Protein AF-A0A2G9H2H3-F1 (afdb_monomer_lite)

Secondary structure (DSSP, 8-state):
--PPP------S---HHHHHHHSPPTT--HHHHHHHHHTTT--HHHHHHHHGGGGSSEEEHHHHHHHHH-SSSSS---TTS-HHHHHHHHHH---TT-TT-EEESSTTTTTS-SS--

Organism: NCBI:txid429701

Sequence (117 aa):
MWQVFTWRKDGKVSLASEATANLPSASANFTTLLKIFANNGLDLSDLAALSGAHTIGVSHCTLVARRLYNFTGKGDSDPSLNIEYANKLRTICPNLINSSTILEMDPESSLSFDSHY

InterPro domains:
  IPR000823 Plant peroxidase [PR00461] (45-57)
  IPR000823 Plant peroxidase [PR00461] (104-117)
  IPR000823 Plant peroxidase [PTHR31235] (1-117)
  IPR002016 Haem peroxidase [PF00141] (2-117)
  IPR002016 Haem peroxidase [PR00458] (46-61)
  IPR002016 Haem peroxidase [PR00458] (106-117)
  IPR002016 Haem peroxidase [PS50873] (1-117)
  IPR010255 Haem peroxidase superfamily [SSF48113] (2-117)
  IPR019793 Peroxidases heam-ligand binding site [PS00435] (46-56)

Structure (mmCIF, N/CA/C/O backbone):
data_AF-A0A2G9H2H3-F1
#
_entry.id   AF-A0A2G9H2H3-F1
#
loop_
_atom_site.group_PDB
_atom_site.id
_atom_site.type_symbol
_atom_site.label_atom_id
_atom_site.label_alt_id
_atom_site.label_comp_id
_atom_site.label_asym_id
_atom_site.label_entity_id
_atom_site.label_seq_id
_atom_site.pdbx_PDB_ins_code
_atom_site.Cartn_x
_atom_site.Cartn_y
_atom_site.Cartn_z
_atom_site.occupancy
_atom_site.B_iso_or_equiv
_atom_site.auth_seq_id
_atom_site.auth_comp_id
_atom_site.auth_asym_id
_atom_site.auth_atom_id
_atom_site.pdbx_PDB_model_num
ATOM 1 N N . MET A 1 1 ? 7.068 14.997 15.977 1.00 76.62 1 MET A N 1
ATOM 2 C CA . MET 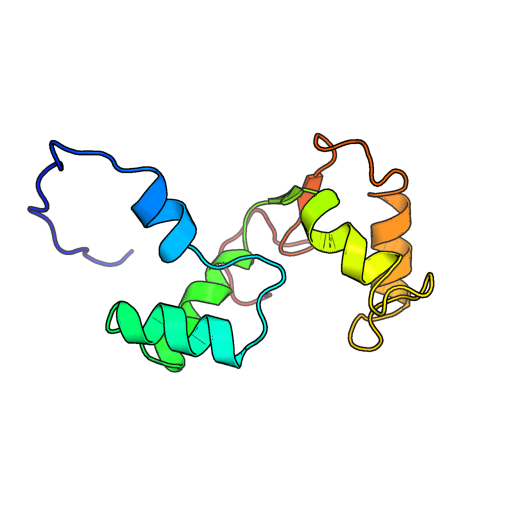A 1 1 ? 6.376 13.898 16.689 1.00 76.62 1 MET A CA 1
ATOM 3 C C . MET A 1 1 ? 5.036 14.422 17.173 1.00 76.62 1 MET A C 1
ATOM 5 O O . MET A 1 1 ? 5.016 15.520 17.717 1.00 76.62 1 MET A O 1
ATOM 9 N N . TRP A 1 2 ? 3.937 13.712 16.920 1.00 92.50 2 TRP A N 1
ATOM 10 C CA . TRP A 1 2 ? 2.597 14.140 17.339 1.00 92.50 2 TRP A CA 1
ATOM 11 C C . TRP A 1 2 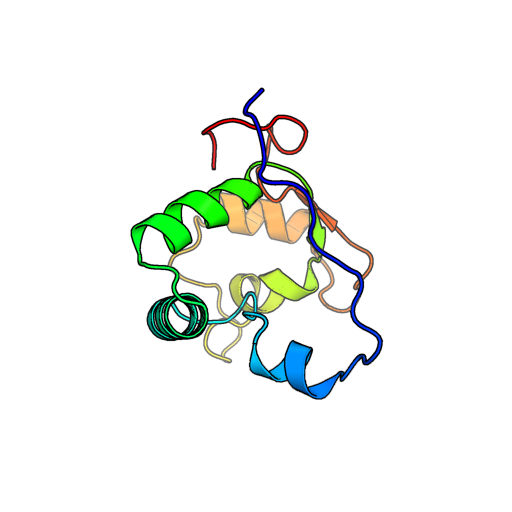? 2.124 13.330 18.550 1.00 92.50 2 TRP A C 1
ATOM 13 O O . TRP A 1 2 ? 2.614 12.230 18.805 1.00 92.50 2 TRP A O 1
ATOM 23 N N . GLN A 1 3 ? 1.186 13.884 19.313 1.00 96.69 3 GLN A N 1
ATOM 24 C CA . GLN A 1 3 ? 0.572 13.181 20.436 1.00 96.69 3 GLN A CA 1
ATOM 25 C C . GLN A 1 3 ? -0.534 12.258 19.919 1.00 96.69 3 GLN A C 1
ATOM 27 O O . GLN A 1 3 ? -1.433 12.698 19.206 1.00 96.69 3 GLN A O 1
ATOM 32 N N . VAL A 1 4 ? -0.472 10.977 20.281 1.00 96.50 4 VAL A N 1
ATOM 33 C CA . VAL A 1 4 ? -1.499 9.986 19.933 1.00 96.50 4 VAL A CA 1
ATOM 34 C C . VAL A 1 4 ? -2.485 9.805 21.081 1.00 96.50 4 VAL A C 1
ATOM 36 O O . VAL A 1 4 ? -2.100 9.836 22.250 1.00 96.50 4 VAL A O 1
ATOM 39 N N . PHE A 1 5 ? -3.754 9.549 20.758 1.00 96.38 5 PHE A N 1
ATOM 40 C CA . PHE A 1 5 ? -4.727 9.118 21.760 1.00 96.38 5 PHE A CA 1
ATOM 41 C C . PHE A 1 5 ? -4.320 7.764 22.358 1.00 96.38 5 PHE A C 1
ATOM 43 O O . PHE A 1 5 ? -3.985 6.819 21.632 1.00 96.38 5 PHE A O 1
ATOM 50 N N . THR A 1 6 ? -4.354 7.682 23.686 1.00 95.31 6 THR A N 1
ATOM 51 C CA . THR A 1 6 ? -4.001 6.495 24.477 1.00 95.31 6 THR A CA 1
ATOM 52 C C . THR A 1 6 ? -5.261 5.798 25.016 1.00 95.31 6 THR A C 1
ATOM 54 O O . THR A 1 6 ? -6.374 6.188 24.674 1.00 95.31 6 THR A O 1
ATOM 57 N N . TRP A 1 7 ? -5.099 4.746 25.831 1.00 97.12 7 TRP A N 1
ATOM 58 C CA . TRP A 1 7 ? -6.180 3.993 26.507 1.00 97.12 7 TRP A CA 1
ATOM 59 C C . TRP A 1 7 ? -6.983 2.975 25.682 1.00 97.12 7 TRP A C 1
ATOM 61 O O . TRP A 1 7 ? -7.986 2.450 26.174 1.00 97.12 7 TRP A O 1
ATOM 71 N N . ARG A 1 8 ? -6.538 2.611 24.472 1.00 97.75 8 ARG A N 1
ATOM 72 C CA . ARG A 1 8 ? -7.074 1.414 23.794 1.00 97.75 8 ARG A CA 1
ATOM 73 C C . ARG A 1 8 ? -6.771 0.164 24.637 1.00 97.75 8 ARG A C 1
ATOM 75 O O . ARG A 1 8 ? -5.707 0.084 25.245 1.00 97.75 8 ARG A O 1
ATOM 82 N N . LYS A 1 9 ? -7.713 -0.782 24.687 1.00 97.94 9 LYS A N 1
ATOM 83 C CA . LYS A 1 9 ? -7.592 -2.068 25.399 1.00 97.94 9 LYS A CA 1
ATOM 84 C C . LYS A 1 9 ? -7.440 -3.211 24.399 1.00 97.94 9 LYS A C 1
ATOM 86 O O . LYS A 1 9 ? -7.930 -3.105 23.278 1.00 97.94 9 LYS A O 1
ATOM 91 N N . ASP A 1 10 ? -6.848 -4.311 24.843 1.00 98.00 10 ASP A N 1
ATOM 92 C CA . ASP A 1 10 ? -6.631 -5.484 23.998 1.00 98.00 10 ASP A CA 1
ATOM 93 C C . ASP A 1 10 ? -7.929 -6.273 23.769 1.00 98.00 10 ASP A C 1
ATOM 95 O O . ASP A 1 10 ? -8.704 -6.537 24.698 1.00 98.00 10 ASP A O 1
ATOM 99 N N . GLY A 1 11 ? -8.161 -6.669 22.515 1.00 96.06 11 GLY A N 1
ATOM 100 C CA . GLY A 1 11 ? -9.244 -7.579 22.148 1.00 96.06 11 GLY A CA 1
ATOM 101 C C . GLY A 1 11 ? -8.975 -9.002 22.651 1.00 96.06 11 GLY A C 1
ATOM 102 O O . GLY A 1 11 ? -7.837 -9.458 22.673 1.00 96.06 11 GLY A O 1
ATOM 103 N N . LYS A 1 12 ? -10.030 -9.726 23.048 1.00 97.75 12 LYS A N 1
ATOM 104 C CA . LYS A 1 12 ? -9.932 -11.121 23.537 1.00 97.75 12 LYS A CA 1
ATOM 105 C C . LYS A 1 12 ? -10.295 -12.179 22.492 1.00 97.75 12 LYS A C 1
ATOM 107 O O . LYS A 1 12 ? -10.244 -13.369 22.786 1.00 97.75 12 LYS A O 1
ATOM 112 N N . VAL A 1 13 ? -10.709 -11.750 21.304 1.00 97.69 13 VAL A N 1
ATOM 113 C CA . VAL A 1 13 ? -11.174 -12.607 20.210 1.00 97.69 13 VAL A CA 1
ATOM 114 C C . VAL A 1 13 ? -10.442 -12.184 18.944 1.00 97.69 13 VAL A C 1
ATOM 116 O O . VAL A 1 13 ? -10.273 -10.992 18.706 1.00 97.69 13 VAL A O 1
ATOM 119 N N . SER A 1 14 ? -10.004 -13.163 18.155 1.00 96.31 14 SER A N 1
ATOM 120 C CA . SER A 1 14 ? -9.379 -12.955 16.850 1.00 96.31 14 SER A CA 1
ATOM 121 C C . SER A 1 14 ? -10.081 -13.839 15.825 1.00 96.31 14 SER A C 1
ATOM 123 O O . SER A 1 14 ? -10.153 -15.057 16.009 1.00 96.31 14 SER A O 1
ATOM 125 N N . LEU A 1 15 ? -10.628 -13.228 14.773 1.00 97.06 15 LEU A N 1
ATOM 126 C CA . LEU A 1 15 ? -11.358 -13.914 13.711 1.00 97.06 15 LEU A CA 1
ATOM 127 C C . LEU A 1 15 ? -10.668 -13.669 12.368 1.00 97.06 15 LEU A C 1
ATOM 129 O O . LEU A 1 15 ? -10.673 -12.559 11.843 1.00 97.06 15 LEU A O 1
ATOM 133 N N . ALA A 1 16 ? -10.127 -14.727 11.759 1.00 97.38 16 ALA A N 1
ATOM 134 C CA . ALA A 1 16 ? -9.492 -14.632 10.441 1.00 97.38 16 ALA A CA 1
ATOM 135 C C . ALA A 1 16 ? -10.447 -14.085 9.362 1.00 97.38 16 ALA A C 1
ATOM 137 O O . ALA A 1 16 ? -10.022 -13.362 8.461 1.00 97.38 16 ALA A O 1
ATOM 138 N N . SER A 1 17 ? -11.747 -14.372 9.487 1.00 97.06 17 SER A N 1
ATOM 139 C CA . SER A 1 17 ? -12.785 -13.860 8.590 1.00 97.06 17 SER A CA 1
ATOM 140 C C . SER A 1 17 ? -12.879 -12.334 8.585 1.00 97.06 17 SER A C 1
ATOM 142 O O . SER A 1 17 ? -13.178 -11.762 7.541 1.00 97.06 17 SER A O 1
ATOM 144 N N . GLU A 1 18 ? -12.605 -11.663 9.709 1.00 94.75 18 GLU A N 1
ATOM 145 C CA . GLU A 1 18 ? -12.607 -10.195 9.771 1.00 94.75 18 GLU A CA 1
ATOM 146 C C . GLU A 1 18 ? -11.444 -9.611 8.967 1.00 94.75 18 GLU A C 1
ATOM 148 O O . GLU A 1 18 ? -11.631 -8.637 8.242 1.00 94.75 18 GLU A O 1
ATOM 153 N N . ALA A 1 19 ? -10.262 -10.231 9.027 1.00 94.81 19 ALA A N 1
ATOM 154 C CA . ALA A 1 19 ? -9.110 -9.797 8.243 1.00 94.81 19 ALA A CA 1
ATOM 155 C C . ALA A 1 19 ? -9.363 -9.971 6.738 1.00 94.81 19 ALA A C 1
ATOM 157 O O . ALA A 1 19 ? -9.142 -9.043 5.964 1.00 94.81 19 ALA A O 1
ATOM 158 N N . THR A 1 20 ? -9.887 -11.129 6.319 1.00 93.50 20 THR A N 1
ATOM 159 C CA . THR A 1 20 ? -10.220 -11.386 4.907 1.00 93.50 20 THR A CA 1
ATOM 160 C C . THR A 1 20 ? -11.308 -10.448 4.378 1.00 93.50 20 THR A C 1
ATOM 162 O O . THR A 1 20 ? -11.270 -10.080 3.207 1.00 93.50 20 THR A O 1
ATOM 165 N N . ALA A 1 21 ? -12.272 -10.058 5.217 1.00 91.00 21 ALA A N 1
ATOM 166 C CA . ALA A 1 21 ? -13.361 -9.172 4.814 1.00 91.00 21 ALA A CA 1
ATOM 167 C C . ALA A 1 21 ? -12.955 -7.689 4.756 1.00 91.00 21 ALA A C 1
ATOM 169 O O . ALA A 1 21 ? -13.500 -6.951 3.935 1.00 91.00 21 ALA A O 1
ATOM 170 N N . ASN A 1 22 ? -12.033 -7.255 5.623 1.00 92.62 22 ASN A N 1
ATOM 171 C CA . ASN A 1 22 ? -11.793 -5.830 5.867 1.00 92.62 22 ASN A CA 1
ATOM 172 C C . ASN A 1 22 ? -10.416 -5.321 5.417 1.00 92.62 22 ASN A C 1
ATOM 174 O O . ASN A 1 22 ? -10.250 -4.108 5.299 1.00 92.62 22 ASN A O 1
ATOM 178 N N . LEU A 1 23 ? -9.430 -6.189 5.158 1.00 95.81 23 LEU A N 1
ATOM 179 C CA . LEU A 1 23 ? -8.123 -5.740 4.670 1.00 95.81 23 LEU A CA 1
ATOM 180 C C . LEU A 1 23 ? -8.121 -5.577 3.142 1.00 95.81 23 LEU A C 1
ATOM 182 O O . LEU A 1 23 ? -8.530 -6.492 2.421 1.00 95.81 23 LEU A O 1
ATOM 186 N N . PRO A 1 24 ? -7.638 -4.436 2.619 1.00 96.06 24 PRO A N 1
ATOM 187 C CA . PRO A 1 24 ? -7.557 -4.225 1.184 1.00 96.06 24 PRO A CA 1
ATOM 188 C C . PRO A 1 24 ? -6.492 -5.127 0.544 1.00 96.06 24 PRO A C 1
ATOM 190 O O . PRO A 1 24 ? -5.404 -5.331 1.078 1.00 96.06 24 PRO A O 1
ATOM 193 N N . SER A 1 25 ? -6.796 -5.639 -0.649 1.00 95.12 25 SER A N 1
ATOM 194 C CA . SER A 1 25 ? -5.817 -6.326 -1.496 1.00 95.12 25 SER A CA 1
ATOM 195 C C . SER A 1 25 ? -4.970 -5.313 -2.267 1.00 95.12 25 SER A C 1
ATOM 197 O O . SER A 1 25 ? -5.507 -4.332 -2.777 1.00 95.12 25 SER A O 1
ATOM 199 N N . ALA A 1 26 ? -3.686 -5.610 -2.485 1.00 93.44 26 ALA A N 1
ATOM 200 C CA . ALA A 1 26 ? -2.820 -4.833 -3.381 1.00 93.44 26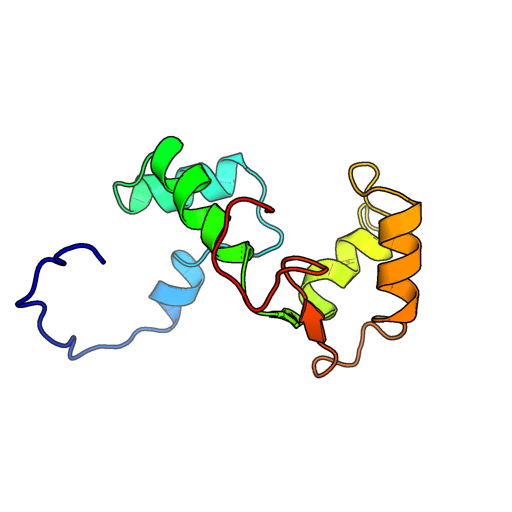 ALA A CA 1
ATOM 201 C C . ALA A 1 26 ? -3.326 -4.786 -4.842 1.00 93.44 26 ALA A C 1
ATOM 203 O O . ALA A 1 26 ? -2.900 -3.942 -5.622 1.00 93.44 26 ALA A O 1
ATOM 204 N N . SER A 1 27 ? -4.231 -5.696 -5.228 1.00 92.88 27 SER A N 1
ATOM 205 C CA . SER A 1 27 ? -4.881 -5.716 -6.550 1.00 92.88 27 SER A CA 1
ATOM 206 C C . SER A 1 27 ? -6.275 -5.068 -6.562 1.00 92.88 27 SER A C 1
ATOM 208 O O . SER A 1 27 ? -6.973 -5.150 -7.575 1.00 92.88 27 SER A O 1
ATOM 210 N N . ALA A 1 28 ? -6.726 -4.471 -5.453 1.00 95.56 28 ALA A N 1
ATOM 211 C CA . ALA A 1 28 ? -8.016 -3.792 -5.397 1.00 95.56 28 ALA A CA 1
ATOM 212 C C . ALA A 1 28 ? -8.009 -2.526 -6.267 1.00 95.56 28 ALA A C 1
ATOM 214 O O . ALA A 1 28 ? -7.035 -1.779 -6.300 1.00 95.56 28 ALA A O 1
ATOM 215 N N . ASN A 1 29 ? -9.119 -2.266 -6.961 1.00 96.00 29 ASN A N 1
ATOM 216 C CA . ASN A 1 29 ? -9.298 -1.001 -7.668 1.00 96.00 29 ASN A CA 1
ATOM 217 C C . ASN A 1 29 ? -9.654 0.136 -6.691 1.00 96.00 29 ASN A C 1
ATOM 219 O O . ASN A 1 29 ? -10.040 -0.101 -5.543 1.00 96.00 29 ASN A O 1
ATOM 223 N N . PHE A 1 30 ? -9.574 1.374 -7.178 1.00 97.31 30 PHE A N 1
ATOM 224 C CA . PHE A 1 30 ? -9.836 2.576 -6.386 1.00 97.31 30 PHE A CA 1
ATOM 225 C C . PHE A 1 30 ? -11.215 2.578 -5.704 1.00 97.31 30 PHE A C 1
ATOM 227 O O . PHE A 1 30 ? -11.312 2.872 -4.516 1.00 97.31 30 PHE A O 1
ATOM 234 N N . THR A 1 31 ? -12.283 2.199 -6.414 1.00 98.19 31 THR A N 1
ATOM 235 C CA . THR A 1 31 ? -13.642 2.166 -5.848 1.00 98.19 31 THR A CA 1
ATOM 236 C C . THR A 1 31 ? -13.757 1.173 -4.690 1.00 98.19 31 THR A C 1
ATOM 238 O O . THR A 1 31 ? -14.410 1.466 -3.689 1.00 98.19 31 THR A O 1
ATOM 241 N N . THR A 1 32 ? -13.103 0.014 -4.794 1.00 97.44 32 THR A N 1
ATOM 242 C CA . THR A 1 32 ? -13.050 -0.974 -3.712 1.00 97.44 32 THR A CA 1
ATOM 243 C C . THR A 1 32 ? -12.278 -0.439 -2.510 1.00 97.44 32 THR A C 1
ATOM 245 O O . THR A 1 32 ? -12.766 -0.567 -1.389 1.00 97.44 32 THR A O 1
ATOM 248 N N . LEU A 1 33 ? -11.118 0.191 -2.729 1.00 98.19 33 LEU A N 1
ATOM 249 C CA . LEU A 1 33 ? -10.329 0.807 -1.655 1.00 98.19 33 LEU A CA 1
ATOM 250 C C . LEU A 1 33 ? -11.142 1.875 -0.915 1.00 98.19 33 LEU A C 1
ATOM 252 O O . LEU A 1 33 ? -11.270 1.808 0.306 1.00 98.19 33 LEU A O 1
ATOM 256 N N . LEU A 1 34 ? -11.779 2.785 -1.656 1.00 98.12 34 LEU A N 1
ATOM 257 C CA . LEU A 1 34 ? -12.622 3.835 -1.087 1.00 98.12 34 LEU A CA 1
ATOM 258 C C . LEU A 1 34 ? -13.776 3.257 -0.256 1.00 98.12 34 LEU A C 1
ATOM 260 O O . LEU A 1 34 ? -14.056 3.743 0.835 1.00 98.12 34 LEU A O 1
ATOM 264 N N . LYS A 1 35 ? -14.420 2.185 -0.733 1.00 97.56 35 LYS A N 1
ATOM 265 C CA . LYS A 1 35 ? -15.494 1.511 0.008 1.00 97.56 35 LYS A CA 1
ATOM 266 C C . LYS A 1 35 ? -14.992 0.866 1.304 1.00 97.56 35 LYS A C 1
ATOM 268 O O . LYS A 1 35 ? -15.666 0.965 2.325 1.00 97.56 35 LYS A O 1
ATOM 273 N N . ILE A 1 36 ? -13.836 0.200 1.271 1.00 97.06 36 ILE A N 1
ATOM 274 C CA . ILE A 1 36 ? -13.247 -0.436 2.460 1.00 97.06 36 ILE A CA 1
ATOM 275 C C . ILE A 1 36 ? -12.899 0.620 3.516 1.00 97.06 36 ILE A C 1
ATOM 277 O O . ILE A 1 36 ? -13.216 0.433 4.690 1.00 97.06 36 ILE A O 1
ATOM 281 N N . PHE A 1 37 ? -12.310 1.745 3.108 1.00 98.00 37 PHE A N 1
ATOM 282 C CA . PHE A 1 37 ? -11.995 2.855 4.012 1.00 98.00 37 PHE A CA 1
ATOM 283 C C . PHE A 1 37 ? -13.271 3.481 4.593 1.00 98.00 37 PHE A C 1
ATOM 285 O O . PHE A 1 37 ? -13.388 3.603 5.813 1.00 98.00 37 PHE A O 1
ATOM 292 N N . ALA A 1 38 ? -14.282 3.739 3.756 1.00 97.94 38 ALA A N 1
ATOM 293 C CA . ALA A 1 38 ? -15.561 4.298 4.196 1.00 97.94 38 ALA A CA 1
ATOM 294 C C . ALA A 1 38 ? -16.289 3.401 5.212 1.00 97.94 38 ALA A C 1
ATOM 296 O O . ALA A 1 38 ? -16.870 3.902 6.174 1.00 97.94 38 ALA A O 1
ATOM 297 N N . ASN A 1 39 ? -16.207 2.073 5.061 1.00 97.00 39 ASN A N 1
ATOM 298 C CA . ASN A 1 39 ? -16.758 1.122 6.035 1.00 97.00 39 ASN A CA 1
ATOM 299 C C . ASN A 1 39 ? -16.089 1.215 7.421 1.00 97.00 39 ASN A C 1
ATOM 301 O O . ASN A 1 39 ? -16.666 0.754 8.403 1.00 97.00 39 ASN A O 1
ATOM 305 N N . ASN A 1 40 ? -14.897 1.813 7.502 1.00 95.75 40 ASN A N 1
ATOM 306 C CA . ASN A 1 40 ? -14.153 2.065 8.736 1.00 95.75 40 ASN A CA 1
ATOM 307 C C . ASN A 1 40 ? -14.207 3.543 9.170 1.00 95.75 40 ASN A C 1
ATOM 309 O O . ASN A 1 40 ? -13.451 3.954 10.047 1.00 95.75 40 ASN A O 1
ATOM 313 N N . GLY A 1 41 ? -15.100 4.340 8.573 1.00 97.88 41 GLY A N 1
ATOM 314 C CA . GLY A 1 41 ? -15.253 5.760 8.894 1.00 97.88 41 GLY A CA 1
ATOM 315 C C . GLY A 1 41 ? -14.123 6.648 8.369 1.00 97.88 41 GLY A C 1
ATOM 316 O O . GLY A 1 41 ? -13.960 7.749 8.884 1.00 97.88 41 GLY A O 1
ATOM 317 N N . LEU A 1 42 ? -13.359 6.174 7.379 1.00 98.44 42 LEU A N 1
ATOM 318 C CA . LEU A 1 42 ? -12.272 6.909 6.732 1.00 98.44 42 LEU A CA 1
ATOM 319 C C . LEU A 1 42 ? -12.706 7.396 5.347 1.00 98.44 42 LEU A C 1
ATOM 321 O O . LEU A 1 42 ? -13.346 6.653 4.595 1.00 98.44 42 LEU A O 1
ATOM 325 N N . ASP A 1 43 ? -12.358 8.630 5.002 1.00 98.44 43 ASP A N 1
ATOM 326 C CA . ASP A 1 43 ? -12.747 9.248 3.735 1.00 98.44 43 ASP A CA 1
ATOM 327 C C . ASP A 1 43 ? -11.659 9.142 2.641 1.00 98.44 43 ASP A C 1
ATOM 329 O O . ASP A 1 43 ? -10.689 8.386 2.742 1.00 98.44 43 ASP A O 1
ATOM 333 N N . LEU A 1 44 ? -11.847 9.868 1.533 1.00 98.50 44 LEU A N 1
ATOM 334 C CA . LEU A 1 44 ? -10.878 9.906 0.434 1.00 98.50 44 LEU A CA 1
ATOM 335 C C . LEU A 1 44 ? -9.538 10.539 0.845 1.00 98.50 44 LEU A C 1
ATOM 337 O O . LEU A 1 44 ? -8.486 10.102 0.376 1.00 98.50 44 LEU A O 1
ATOM 341 N N . SER A 1 45 ? -9.574 11.564 1.693 1.00 98.69 45 SER A N 1
ATOM 342 C CA . SER A 1 45 ? -8.369 12.228 2.194 1.00 98.69 45 SER A CA 1
ATOM 343 C C . SER A 1 45 ? -7.575 11.264 3.066 1.00 98.69 45 SER A C 1
ATOM 345 O O . SER A 1 45 ? -6.360 11.160 2.902 1.00 98.69 45 SER A O 1
ATOM 347 N N . ASP A 1 46 ? -8.262 10.497 3.917 1.00 98.69 46 ASP A N 1
ATOM 348 C CA . ASP A 1 46 ? -7.645 9.443 4.723 1.00 98.69 46 ASP A CA 1
ATOM 349 C C . ASP A 1 46 ? -7.024 8.349 3.847 1.00 98.69 46 ASP A C 1
ATOM 351 O O . ASP A 1 46 ? -5.893 7.933 4.097 1.00 98.69 46 ASP A O 1
ATOM 355 N N . LEU A 1 47 ? -7.719 7.907 2.790 1.00 98.50 47 LEU A N 1
ATOM 356 C CA . LEU A 1 47 ? -7.174 6.935 1.835 1.00 98.50 47 LEU A CA 1
ATOM 357 C C . LEU A 1 47 ? -5.874 7.436 1.197 1.00 98.50 47 LEU A C 1
ATOM 359 O O . LEU A 1 47 ? -4.891 6.693 1.154 1.00 98.50 47 LEU A O 1
ATOM 363 N N . ALA A 1 48 ? -5.850 8.679 0.715 1.00 98.19 48 ALA A N 1
ATOM 364 C CA . ALA A 1 48 ? -4.662 9.253 0.090 1.00 98.19 48 ALA A CA 1
ATOM 365 C C . ALA A 1 48 ? -3.514 9.421 1.101 1.00 98.19 48 ALA A C 1
ATOM 367 O O . ALA A 1 48 ? -2.399 8.965 0.846 1.00 98.19 48 ALA A O 1
ATOM 368 N N . ALA A 1 49 ? -3.797 10.004 2.270 1.00 98.31 49 ALA A N 1
ATOM 369 C CA . ALA A 1 49 ? -2.800 10.262 3.306 1.00 98.31 49 ALA A CA 1
ATOM 370 C C . ALA A 1 49 ? -2.201 8.967 3.879 1.00 98.31 49 ALA A C 1
ATOM 372 O O . ALA A 1 49 ? -0.984 8.862 4.023 1.00 98.31 49 ALA A O 1
ATOM 373 N N . LEU A 1 50 ? -3.030 7.959 4.168 1.00 98.19 50 LEU A N 1
ATOM 374 C CA . LEU A 1 50 ? -2.565 6.677 4.707 1.00 98.19 50 LEU A CA 1
ATOM 375 C C . LEU A 1 50 ? -1.841 5.829 3.657 1.00 98.19 50 LEU A C 1
ATOM 377 O O . LEU A 1 50 ? -0.934 5.081 4.016 1.00 98.19 50 LEU A O 1
ATOM 381 N N . SER A 1 51 ? -2.174 5.978 2.370 1.00 98.38 51 SER A N 1
ATOM 382 C CA . SER A 1 51 ? -1.400 5.353 1.285 1.00 98.38 51 SER A CA 1
ATOM 383 C C . SER A 1 51 ? 0.030 5.893 1.208 1.00 98.38 51 SER A C 1
ATOM 385 O O . SER A 1 51 ? 0.923 5.157 0.799 1.00 98.38 51 SER A O 1
ATOM 387 N N . GLY A 1 52 ? 0.266 7.128 1.669 1.00 98.12 52 GLY A N 1
ATOM 388 C CA . GLY A 1 52 ? 1.605 7.713 1.794 1.00 98.12 52 GLY A CA 1
ATOM 389 C C . GLY A 1 52 ? 2.553 6.909 2.687 1.00 98.12 52 GLY A C 1
ATOM 390 O O . GLY A 1 52 ? 3.763 7.015 2.540 1.00 98.12 52 GLY A O 1
ATOM 391 N N . ALA A 1 53 ? 2.039 6.025 3.553 1.00 98.19 53 ALA A N 1
ATOM 392 C CA . ALA A 1 53 ? 2.872 5.114 4.339 1.00 98.19 53 ALA A CA 1
ATOM 393 C C . ALA A 1 53 ? 3.720 4.155 3.479 1.00 98.19 53 ALA A C 1
ATOM 395 O O . ALA A 1 53 ? 4.685 3.584 3.985 1.00 98.19 53 ALA A O 1
ATOM 396 N N . HIS A 1 54 ? 3.397 3.999 2.192 1.00 97.88 54 HIS A N 1
ATOM 397 C CA . HIS A 1 54 ? 4.223 3.269 1.233 1.00 97.88 54 HIS A CA 1
ATOM 398 C C . HIS A 1 54 ? 5.562 3.954 0.896 1.00 97.88 54 HIS A C 1
ATOM 400 O O . HIS A 1 54 ? 6.372 3.324 0.227 1.00 97.88 54 HIS A O 1
ATOM 406 N N . THR A 1 55 ? 5.835 5.170 1.389 1.00 98.31 55 THR A N 1
ATOM 407 C CA . THR A 1 55 ? 7.158 5.827 1.282 1.00 98.31 55 THR A CA 1
ATOM 408 C C . THR A 1 55 ? 8.285 5.064 2.004 1.00 98.31 55 THR A C 1
ATOM 410 O O . THR A 1 55 ? 9.462 5.267 1.737 1.00 98.31 55 THR A O 1
ATOM 413 N N . ILE A 1 56 ? 7.947 4.128 2.902 1.00 97.81 56 ILE A N 1
ATOM 414 C CA . ILE A 1 56 ? 8.916 3.239 3.556 1.00 97.81 56 ILE A CA 1
ATOM 415 C C . ILE A 1 56 ? 8.565 1.762 3.390 1.00 97.81 56 ILE A C 1
ATOM 417 O O . ILE A 1 56 ? 7.408 1.371 3.227 1.00 97.81 56 ILE A O 1
ATOM 421 N N . GLY A 1 57 ? 9.580 0.917 3.551 1.00 97.00 57 GLY A N 1
ATOM 422 C CA . GLY A 1 57 ? 9.425 -0.529 3.621 1.00 97.00 57 GLY A CA 1
ATOM 423 C C . GLY A 1 57 ? 9.490 -1.224 2.264 1.00 97.00 57 GLY A C 1
ATOM 424 O O . GLY A 1 57 ? 10.013 -0.708 1.279 1.00 97.00 57 GLY A O 1
ATOM 425 N N . VAL A 1 58 ? 9.014 -2.467 2.244 1.00 96.25 58 VAL A N 1
ATOM 426 C CA . VAL A 1 58 ? 9.191 -3.383 1.115 1.00 96.25 58 VAL A CA 1
ATOM 427 C C . VAL A 1 58 ? 7.906 -4.133 0.794 1.00 96.25 58 VAL A C 1
ATOM 429 O O . VAL A 1 58 ? 7.024 -4.286 1.640 1.00 96.25 58 VAL A O 1
ATOM 432 N N . SER A 1 59 ? 7.826 -4.648 -0.426 1.00 94.25 59 SER A N 1
ATOM 433 C CA . SER A 1 59 ? 6.773 -5.547 -0.891 1.00 94.25 59 SER A CA 1
ATOM 434 C C . SER A 1 59 ? 7.366 -6.778 -1.553 1.00 94.25 59 SER A C 1
ATOM 436 O O . SER A 1 59 ? 8.518 -6.792 -1.975 1.00 94.25 59 SER A O 1
ATOM 438 N N . HIS A 1 60 ? 6.572 -7.836 -1.637 1.00 93.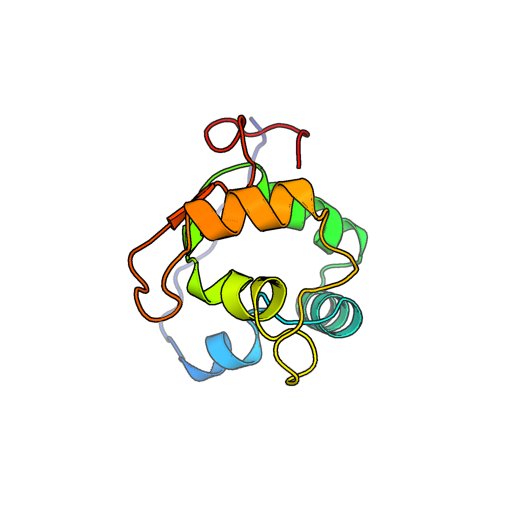69 60 HIS A N 1
ATOM 439 C CA . HIS A 1 60 ? 6.965 -9.072 -2.293 1.00 93.69 60 HIS A CA 1
ATOM 440 C C . HIS A 1 60 ? 6.645 -9.015 -3.787 1.00 93.69 60 HIS A C 1
ATOM 442 O O . HIS A 1 60 ? 5.578 -8.545 -4.192 1.00 93.69 60 HIS A O 1
ATOM 448 N N . CYS A 1 61 ? 7.524 -9.586 -4.613 1.00 93.25 61 CYS A N 1
ATOM 449 C CA . CYS A 1 61 ? 7.345 -9.636 -6.068 1.00 93.25 61 CYS A CA 1
ATOM 450 C C . CYS A 1 61 ? 5.990 -10.230 -6.498 1.00 93.25 61 CYS A C 1
ATOM 452 O O . CYS A 1 61 ? 5.429 -9.829 -7.517 1.00 93.25 61 CYS A O 1
ATOM 454 N N . THR A 1 62 ? 5.423 -11.148 -5.710 1.00 92.00 62 THR A N 1
ATOM 455 C CA . THR A 1 62 ? 4.110 -11.759 -5.973 1.00 92.00 62 THR A CA 1
ATOM 456 C C . THR A 1 62 ? 2.969 -10.739 -6.017 1.00 92.00 62 THR A C 1
ATOM 458 O O . THR A 1 62 ? 2.015 -10.939 -6.768 1.00 92.00 62 THR A O 1
ATOM 461 N N . LEU A 1 63 ? 3.071 -9.628 -5.278 1.00 92.25 63 LEU A N 1
ATOM 462 C CA . LEU A 1 63 ? 2.043 -8.584 -5.237 1.00 92.25 63 LEU A CA 1
ATOM 463 C C . LEU A 1 63 ? 2.039 -7.705 -6.497 1.00 92.25 63 LEU A C 1
ATOM 465 O O . LEU A 1 63 ? 0.991 -7.186 -6.877 1.00 92.25 63 LEU A O 1
ATOM 469 N N . VAL A 1 64 ? 3.180 -7.575 -7.182 1.00 91.88 64 VAL A N 1
ATOM 470 C CA . VAL A 1 64 ? 3.318 -6.779 -8.420 1.00 91.88 64 VAL A CA 1
ATOM 471 C C . VAL A 1 64 ? 3.367 -7.635 -9.689 1.00 91.88 64 VAL A C 1
ATOM 473 O O . VAL A 1 64 ? 3.187 -7.120 -10.792 1.00 91.88 64 VAL A O 1
ATOM 476 N N . ALA A 1 65 ? 3.543 -8.951 -9.548 1.00 92.50 65 ALA A N 1
ATOM 477 C CA . ALA A 1 65 ? 3.678 -9.925 -10.631 1.00 92.50 65 ALA A CA 1
ATOM 478 C C . ALA A 1 65 ? 2.616 -9.778 -11.729 1.00 92.50 65 ALA A C 1
ATOM 480 O O . ALA A 1 65 ? 2.935 -9.736 -12.919 1.00 92.50 65 ALA A O 1
ATOM 481 N N . ARG A 1 66 ? 1.344 -9.648 -11.328 1.00 92.81 66 ARG A N 1
ATOM 482 C CA . ARG A 1 66 ? 0.231 -9.475 -12.266 1.00 92.81 66 ARG A CA 1
ATOM 483 C C . ARG A 1 66 ? 0.422 -8.231 -13.136 1.00 92.81 66 ARG A C 1
ATOM 485 O O . ARG A 1 66 ? 0.202 -8.308 -14.338 1.00 92.81 66 ARG A O 1
ATOM 492 N N . ARG A 1 67 ? 0.863 -7.112 -12.553 1.00 94.62 67 ARG A N 1
ATOM 493 C CA . ARG A 1 67 ? 1.097 -5.856 -13.283 1.00 94.62 67 ARG A CA 1
ATOM 494 C C . ARG A 1 67 ? 2.290 -5.950 -14.237 1.00 94.62 67 ARG A C 1
ATOM 496 O O . ARG A 1 67 ? 2.295 -5.278 -15.260 1.00 94.62 67 ARG A O 1
ATOM 503 N N . LEU A 1 68 ? 3.284 -6.783 -13.931 1.00 94.56 68 LEU A N 1
ATOM 504 C CA . LEU A 1 68 ? 4.501 -6.913 -14.741 1.00 94.56 68 LEU A CA 1
ATOM 505 C C . LEU A 1 68 ? 4.374 -7.893 -15.915 1.00 94.56 68 LEU A C 1
ATOM 507 O O . LEU A 1 68 ? 5.057 -7.699 -16.924 1.00 94.56 68 LEU A O 1
ATOM 511 N N . TYR A 1 69 ? 3.542 -8.933 -15.786 1.00 93.62 69 TYR A N 1
ATOM 512 C CA . TYR A 1 69 ? 3.551 -10.067 -16.722 1.00 93.62 69 TYR A CA 1
ATOM 513 C C . TYR A 1 69 ? 2.180 -10.543 -17.205 1.00 93.62 69 TYR A C 1
ATOM 515 O O . TYR A 1 69 ? 2.137 -11.287 -18.182 1.00 93.62 69 TYR A O 1
ATOM 523 N N . ASN A 1 70 ? 1.075 -10.216 -16.525 1.00 93.81 70 ASN A N 1
ATOM 524 C CA . ASN A 1 70 ? -0.233 -10.746 -16.915 1.00 93.81 70 ASN A CA 1
ATOM 525 C C . ASN A 1 70 ? -1.408 -9.860 -16.477 1.00 93.81 70 ASN A C 1
ATOM 527 O O . ASN A 1 70 ? -2.314 -10.307 -15.765 1.00 93.81 70 ASN A O 1
ATOM 531 N N . PHE A 1 71 ? -1.390 -8.589 -16.868 1.00 94.44 71 PHE A N 1
ATOM 532 C CA . PHE A 1 71 ? -2.341 -7.602 -16.364 1.00 94.44 71 PHE A CA 1
ATOM 533 C C . PHE A 1 71 ? -3.782 -7.907 -16.802 1.00 94.44 71 PHE A C 1
ATOM 535 O O . PHE A 1 71 ? -4.693 -7.939 -15.957 1.00 94.44 71 PHE A O 1
ATOM 542 N N . THR A 1 72 ? -3.976 -8.220 -18.090 1.00 94.88 72 THR A N 1
ATOM 543 C CA . THR A 1 72 ? -5.288 -8.550 -18.679 1.00 94.88 72 THR A CA 1
ATOM 544 C C . THR A 1 72 ? -5.552 -10.050 -18.805 1.00 94.88 72 THR A C 1
ATOM 546 O O . THR A 1 72 ? -6.641 -10.445 -19.221 1.00 94.88 72 THR A O 1
ATOM 549 N N . GLY A 1 73 ? -4.592 -10.902 -18.434 1.00 93.88 73 GLY A N 1
ATOM 550 C CA . GLY A 1 73 ? -4.695 -12.353 -18.621 1.00 93.88 73 GLY A CA 1
ATOM 551 C C . GLY A 1 73 ? -4.108 -12.861 -19.944 1.00 93.88 73 GLY A C 1
ATOM 552 O O . GLY A 1 73 ? -4.247 -14.046 -20.241 1.00 93.88 73 GLY A O 1
ATOM 553 N N . LYS A 1 74 ? -3.475 -11.988 -20.742 1.00 94.81 74 LYS A N 1
ATOM 554 C CA . LYS A 1 74 ? -2.942 -1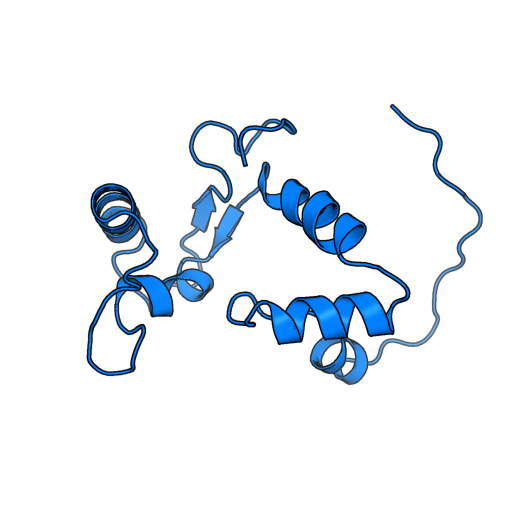2.304 -22.080 1.00 94.81 74 LYS A CA 1
ATOM 555 C C . LYS A 1 74 ? -1.412 -12.265 -22.173 1.00 94.81 74 LYS A C 1
ATOM 557 O O . LYS A 1 74 ? -0.882 -12.280 -23.280 1.00 94.81 74 LYS A O 1
ATOM 562 N N . GLY A 1 75 ? -0.705 -12.218 -21.044 1.00 93.25 75 GLY A N 1
ATOM 563 C CA . GLY A 1 75 ? 0.757 -12.098 -21.037 1.00 93.25 75 GLY A CA 1
ATOM 564 C C . GLY A 1 75 ? 1.257 -10.672 -21.294 1.00 93.25 75 GLY A C 1
ATOM 565 O O . GLY A 1 75 ? 2.260 -10.480 -21.976 1.00 93.25 75 GLY A O 1
ATOM 566 N N . ASP A 1 76 ? 0.533 -9.669 -20.802 1.00 93.75 76 ASP A N 1
ATOM 567 C CA . ASP A 1 76 ? 0.803 -8.246 -20.990 1.00 93.75 76 ASP A CA 1
ATOM 568 C C . ASP A 1 76 ? 1.130 -7.523 -19.675 1.00 93.75 76 ASP A C 1
ATOM 570 O O . ASP A 1 76 ? 0.876 -8.009 -18.572 1.00 93.75 76 ASP A O 1
ATOM 574 N N . SER A 1 77 ? 1.718 -6.336 -19.795 1.00 95.06 77 SER A N 1
ATOM 575 C CA . SER A 1 77 ? 2.045 -5.469 -18.660 1.00 95.06 77 SER A CA 1
ATOM 576 C C . SER A 1 77 ? 1.005 -4.379 -18.482 1.00 95.06 77 SER A C 1
ATOM 578 O O . SER A 1 77 ? 0.376 -3.951 -19.447 1.00 95.06 77 SER A O 1
ATOM 580 N N . ASP A 1 78 ? 0.842 -3.923 -17.246 1.00 96.31 78 ASP A N 1
ATOM 581 C CA . ASP A 1 78 ? -0.057 -2.829 -16.914 1.00 96.31 78 ASP A CA 1
ATOM 582 C C . ASP A 1 78 ? 0.352 -1.560 -17.684 1.00 96.31 78 ASP A C 1
ATOM 584 O O . ASP A 1 78 ? 1.462 -1.063 -17.477 1.00 96.31 78 ASP A O 1
ATOM 588 N N . PRO A 1 79 ? -0.521 -1.015 -18.551 1.00 96.56 79 PRO A N 1
ATOM 589 C CA . PRO A 1 79 ? -0.198 0.157 -19.360 1.00 96.56 79 PRO A CA 1
ATOM 590 C C . PRO A 1 79 ? -0.042 1.443 -18.536 1.00 96.56 79 PRO A C 1
ATOM 592 O O . PRO A 1 79 ? 0.499 2.420 -19.045 1.00 96.56 79 PRO A O 1
ATOM 595 N N . SER A 1 80 ? -0.508 1.468 -17.282 1.00 96.50 80 SER A N 1
ATOM 596 C CA . SER A 1 80 ? -0.295 2.597 -16.366 1.00 96.50 80 SER A CA 1
ATOM 597 C C . SER A 1 80 ? 1.085 2.583 -15.699 1.00 96.50 80 SER A C 1
ATOM 599 O O . SER A 1 80 ? 1.472 3.566 -15.067 1.00 96.50 80 SER A O 1
ATOM 601 N N . LEU A 1 81 ? 1.835 1.481 -15.812 1.00 96.38 81 LEU A N 1
ATOM 602 C CA . LEU A 1 81 ? 3.175 1.363 -15.252 1.00 96.38 81 LEU A CA 1
ATOM 603 C C . LEU A 1 81 ? 4.210 1.907 -16.244 1.00 96.38 81 LEU A C 1
ATOM 605 O O . LEU A 1 81 ? 4.235 1.515 -17.410 1.00 96.38 81 LEU A O 1
ATOM 609 N N . ASN A 1 82 ? 5.104 2.779 -15.774 1.00 97.44 82 ASN A N 1
ATOM 610 C CA . ASN A 1 82 ? 6.211 3.272 -16.591 1.00 97.44 82 ASN A CA 1
ATOM 611 C C . ASN A 1 82 ? 7.055 2.093 -17.121 1.00 97.44 82 ASN A C 1
ATOM 613 O O . ASN A 1 82 ? 7.440 1.206 -16.359 1.00 97.44 82 ASN A O 1
ATOM 617 N N . ILE A 1 83 ? 7.348 2.084 -18.425 1.00 96.44 83 ILE A N 1
ATOM 618 C CA . ILE A 1 83 ? 7.993 0.943 -19.090 1.00 96.44 83 ILE A CA 1
ATOM 619 C C . ILE A 1 83 ? 9.435 0.706 -18.622 1.00 96.44 83 ILE A C 1
ATOM 621 O O . ILE A 1 83 ? 9.847 -0.444 -18.464 1.00 96.44 83 ILE A O 1
ATOM 625 N N . GLU A 1 84 ? 10.195 1.770 -18.357 1.00 97.12 84 GLU A N 1
ATOM 626 C CA . GLU A 1 84 ? 11.570 1.678 -17.857 1.00 97.12 84 GLU A CA 1
ATOM 627 C C . GLU A 1 84 ? 11.577 1.137 -16.429 1.00 97.12 84 GLU A C 1
ATOM 629 O O . GLU A 1 84 ? 12.329 0.213 -16.111 1.00 97.12 84 GLU A O 1
ATOM 634 N N . TYR A 1 85 ? 10.660 1.632 -15.596 1.00 95.88 85 TYR A N 1
ATOM 635 C CA . TYR A 1 85 ? 10.486 1.134 -14.241 1.00 95.88 85 TYR A CA 1
ATOM 636 C C . TYR A 1 85 ? 10.015 -0.324 -14.223 1.00 95.88 85 TYR A C 1
ATOM 638 O O . TYR A 1 85 ? 10.562 -1.137 -13.482 1.00 95.88 85 TYR A O 1
ATOM 646 N N . ALA A 1 86 ? 9.083 -0.705 -15.100 1.00 95.88 86 ALA A N 1
ATOM 647 C CA . ALA A 1 86 ? 8.669 -2.096 -15.262 1.00 95.88 86 ALA A CA 1
ATOM 648 C C . ALA A 1 86 ? 9.858 -2.990 -15.641 1.00 95.88 86 ALA A C 1
ATOM 650 O O . ALA A 1 86 ? 10.024 -4.064 -15.068 1.00 95.88 86 ALA A O 1
ATOM 651 N N . ASN A 1 87 ? 10.720 -2.545 -16.563 1.00 95.31 87 ASN A N 1
ATOM 652 C CA . ASN A 1 87 ? 11.933 -3.276 -16.932 1.00 95.31 87 ASN A CA 1
ATOM 653 C C . ASN A 1 87 ? 12.893 -3.431 -15.742 1.00 95.31 87 ASN A C 1
ATOM 655 O O . ASN A 1 87 ? 13.369 -4.542 -15.513 1.00 95.31 87 ASN A O 1
ATOM 659 N N . LYS A 1 88 ? 13.108 -2.375 -14.943 1.00 95.12 88 LYS A N 1
ATOM 660 C CA . LYS A 1 88 ? 13.883 -2.437 -13.687 1.00 95.12 88 LYS A CA 1
ATOM 661 C C . LYS A 1 88 ? 13.269 -3.436 -12.701 1.00 95.12 88 LYS A C 1
ATOM 663 O O . LYS A 1 88 ? 13.972 -4.268 -12.143 1.00 95.12 88 LYS A O 1
ATOM 668 N N . LEU A 1 89 ? 11.949 -3.429 -12.528 1.00 94.56 89 LEU A N 1
ATOM 669 C CA . LEU A 1 89 ? 11.275 -4.380 -11.644 1.00 94.56 89 LEU A CA 1
ATOM 670 C C . LEU A 1 89 ? 11.395 -5.828 -12.133 1.00 94.56 89 LEU A C 1
ATOM 672 O O . LEU A 1 89 ? 11.508 -6.725 -11.305 1.00 94.56 89 LEU A O 1
ATOM 676 N N . ARG A 1 90 ? 11.431 -6.089 -13.446 1.00 94.06 90 ARG A N 1
ATOM 677 C CA . ARG A 1 90 ? 11.636 -7.453 -13.975 1.00 94.06 90 ARG A CA 1
ATOM 678 C C . ARG A 1 90 ? 13.045 -7.995 -13.726 1.00 94.06 90 ARG A C 1
ATOM 680 O O . ARG A 1 90 ? 13.194 -9.211 -13.635 1.00 94.06 90 ARG A O 1
ATOM 687 N N . THR A 1 91 ? 14.065 -7.139 -13.604 1.00 93.25 91 THR A N 1
ATOM 688 C CA . THR A 1 91 ? 15.415 -7.601 -13.229 1.00 93.25 91 THR A CA 1
ATOM 689 C C . THR A 1 91 ? 15.488 -7.987 -11.752 1.00 93.25 91 THR A C 1
ATOM 691 O O . THR A 1 91 ? 16.195 -8.930 -11.407 1.00 93.25 91 THR A O 1
ATOM 694 N N . ILE A 1 92 ? 14.711 -7.311 -10.900 1.00 91.94 92 ILE A N 1
ATOM 695 C CA . ILE A 1 92 ? 14.582 -7.614 -9.467 1.00 91.94 92 ILE A CA 1
ATOM 696 C C . ILE A 1 92 ? 13.681 -8.838 -9.245 1.00 91.94 92 ILE A C 1
ATOM 698 O O . ILE A 1 92 ? 14.008 -9.716 -8.451 1.00 91.94 92 ILE A O 1
ATOM 702 N N . CYS A 1 93 ? 12.571 -8.923 -9.981 1.00 91.88 93 CYS A N 1
ATOM 703 C CA . CYS A 1 93 ? 11.533 -9.946 -9.866 1.00 91.88 93 CYS A CA 1
ATOM 704 C C . CYS A 1 93 ? 11.469 -10.875 -11.100 1.00 91.88 93 CYS A C 1
ATOM 706 O O . CYS A 1 93 ? 10.413 -10.962 -11.727 1.00 91.88 93 CYS A O 1
ATOM 708 N N . PRO A 1 94 ? 12.541 -11.608 -11.467 1.00 86.38 94 PRO A N 1
ATOM 709 C CA . PRO A 1 94 ? 12.559 -12.417 -12.689 1.00 86.38 94 PRO A CA 1
ATOM 710 C C . PRO A 1 94 ? 11.660 -13.661 -12.606 1.00 86.38 94 PRO A C 1
ATOM 712 O O . PRO A 1 94 ? 11.217 -14.170 -13.632 1.00 86.38 94 PRO A O 1
ATOM 715 N N . ASN A 1 95 ? 11.393 -14.156 -11.391 1.00 74.88 95 ASN A N 1
ATOM 716 C CA . ASN A 1 95 ? 10.636 -15.379 -11.136 1.00 74.88 95 ASN A CA 1
ATOM 717 C C . ASN A 1 95 ? 9.434 -15.101 -10.233 1.00 74.88 95 ASN A C 1
ATOM 719 O O . ASN A 1 95 ? 9.587 -14.810 -9.049 1.00 74.88 95 ASN A O 1
ATOM 723 N N . LEU A 1 96 ? 8.229 -15.289 -10.770 1.00 70.38 96 LEU A N 1
ATOM 724 C CA . LEU A 1 96 ? 6.968 -15.017 -10.067 1.00 70.38 96 LEU A CA 1
ATOM 725 C C . LEU A 1 96 ? 6.601 -16.041 -8.983 1.00 70.38 96 LEU A C 1
ATOM 727 O O . LEU A 1 96 ? 5.617 -15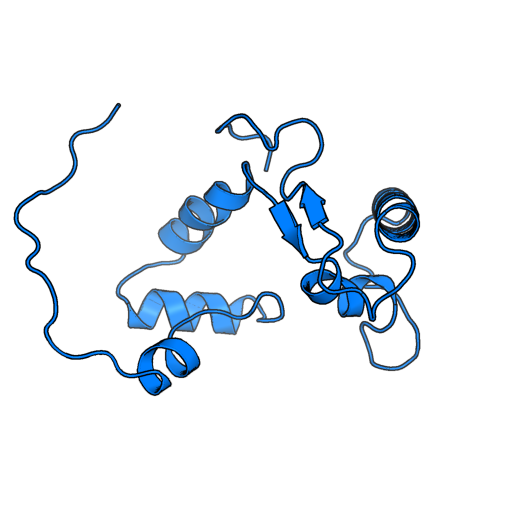.861 -8.273 1.00 70.38 96 LEU A O 1
ATOM 731 N N . ILE A 1 97 ? 7.375 -17.121 -8.878 1.00 68.19 97 ILE A N 1
ATOM 732 C CA . ILE A 1 97 ? 7.130 -18.239 -7.957 1.00 68.19 97 ILE A CA 1
ATOM 733 C C . ILE A 1 97 ? 7.845 -18.012 -6.616 1.00 68.19 97 ILE A C 1
ATOM 735 O O . ILE A 1 97 ? 7.418 -18.542 -5.593 1.00 68.19 97 ILE A O 1
ATOM 739 N N . ASN A 1 98 ? 8.918 -17.211 -6.591 1.00 73.38 98 ASN A N 1
ATOM 740 C CA . ASN A 1 98 ? 9.667 -16.968 -5.363 1.00 73.38 98 ASN A CA 1
ATOM 741 C C . ASN A 1 98 ? 9.011 -15.850 -4.542 1.00 73.38 98 ASN A C 1
ATOM 743 O O . ASN A 1 98 ? 9.201 -14.664 -4.811 1.00 73.38 98 ASN A O 1
ATOM 747 N N . SER A 1 99 ? 8.264 -16.233 -3.508 1.00 71.44 99 SER A N 1
ATOM 748 C CA . SER A 1 99 ? 7.645 -15.291 -2.573 1.00 71.44 99 SER A CA 1
ATOM 749 C C . SER A 1 99 ? 8.648 -14.564 -1.676 1.00 71.44 99 SER A C 1
ATOM 751 O O . SER A 1 99 ? 8.270 -13.593 -1.037 1.00 71.44 99 SER A O 1
ATOM 753 N N . SER A 1 100 ? 9.908 -14.999 -1.604 1.00 81.62 100 SER A N 1
ATOM 754 C CA . SER A 1 100 ? 10.914 -14.394 -0.721 1.00 81.62 100 SER A CA 1
ATOM 755 C C . SER A 1 100 ? 11.626 -13.192 -1.340 1.00 81.62 100 SER A C 1
ATOM 757 O O . SER A 1 100 ? 12.326 -12.476 -0.629 1.00 81.62 100 SER A O 1
ATOM 759 N N . THR A 1 101 ? 11.472 -12.953 -2.646 1.00 90.50 101 THR A N 1
ATOM 760 C CA . THR A 1 101 ? 12.067 -11.782 -3.298 1.00 90.50 101 THR A CA 1
ATOM 761 C C . THR A 1 101 ? 11.255 -10.533 -2.973 1.00 90.50 101 THR A C 1
ATOM 763 O O . THR A 1 101 ? 10.046 -10.478 -3.225 1.00 90.50 101 THR A O 1
ATOM 766 N N . ILE A 1 102 ? 11.942 -9.540 -2.413 1.00 92.50 102 ILE A N 1
ATOM 767 C CA . ILE A 1 102 ? 11.380 -8.255 -2.003 1.00 92.50 102 ILE A CA 1
ATOM 768 C C . ILE A 1 102 ? 11.835 -7.130 -2.935 1.00 92.50 102 ILE A C 1
ATOM 770 O O . ILE A 1 102 ? 12.895 -7.215 -3.555 1.00 92.50 102 ILE A O 1
ATOM 774 N N . LEU A 1 103 ? 11.033 -6.075 -3.002 1.00 93.38 103 LEU A N 1
ATOM 775 C CA . LEU A 1 103 ? 11.330 -4.808 -3.661 1.00 93.38 103 LEU A CA 1
ATOM 776 C C . LEU A 1 103 ? 10.974 -3.645 -2.733 1.00 93.38 103 LEU A C 1
ATOM 778 O O . LEU A 1 103 ? 10.067 -3.756 -1.911 1.00 93.38 103 LEU A O 1
ATOM 782 N N . GLU A 1 104 ? 11.693 -2.543 -2.880 1.00 95.94 104 GLU A N 1
ATOM 783 C CA . GLU A 1 104 ? 11.423 -1.270 -2.210 1.00 95.94 104 GLU A CA 1
ATOM 784 C C . GLU A 1 104 ? 10.058 -0.718 -2.636 1.00 95.94 104 GLU A C 1
ATOM 786 O O . GLU A 1 104 ? 9.777 -0.639 -3.833 1.00 95.94 104 GLU A O 1
ATOM 791 N N . MET A 1 105 ? 9.200 -0.364 -1.671 1.00 96.62 105 MET A N 1
ATOM 792 C CA . MET A 1 105 ? 7.902 0.259 -1.983 1.00 96.62 105 MET A CA 1
ATOM 793 C C . MET A 1 105 ? 8.072 1.660 -2.567 1.00 96.62 105 MET A C 1
ATOM 795 O O . MET A 1 105 ? 7.294 2.059 -3.433 1.00 96.62 105 MET A O 1
ATOM 799 N N . ASP A 1 106 ? 9.132 2.338 -2.137 1.00 97.44 106 ASP A N 1
ATOM 800 C CA . ASP A 1 106 ? 9.533 3.661 -2.580 1.00 97.44 106 ASP A CA 1
ATOM 801 C C . ASP A 1 106 ? 11.015 3.645 -2.996 1.00 97.44 106 ASP A C 1
ATOM 803 O O . ASP A 1 106 ? 11.904 3.741 -2.137 1.00 97.44 106 ASP A O 1
ATOM 807 N N . PRO A 1 107 ? 11.322 3.394 -4.281 1.00 94.75 107 PRO A N 1
ATOM 808 C CA . PRO A 1 107 ? 12.697 3.269 -4.745 1.00 94.75 107 PRO A CA 1
ATOM 809 C C . PRO A 1 107 ? 13.524 4.494 -4.366 1.00 94.75 107 PRO A C 1
ATOM 811 O O . PRO A 1 107 ? 13.087 5.617 -4.583 1.00 94.75 107 PRO A O 1
ATOM 814 N N . GLU A 1 108 ? 14.736 4.270 -3.859 1.00 92.94 108 GLU A N 1
ATOM 815 C CA . GLU A 1 108 ? 15.683 5.324 -3.440 1.00 92.94 108 GLU A CA 1
ATOM 816 C C . GLU A 1 108 ? 15.352 6.019 -2.104 1.00 92.94 108 GLU A C 1
ATOM 818 O O . GLU A 1 108 ? 16.278 6.562 -1.496 1.00 92.94 108 GLU A O 1
ATOM 823 N N . SER A 1 109 ? 14.114 5.928 -1.587 1.00 96.00 109 SER A N 1
ATOM 824 C CA . SER A 1 109 ? 13.725 6.526 -0.292 1.00 96.00 109 SER A CA 1
ATOM 825 C C . SER A 1 109 ? 13.100 5.573 0.739 1.00 96.00 109 SER A C 1
ATOM 827 O O . SER A 1 109 ? 12.793 5.989 1.849 1.00 96.00 109 SER A O 1
ATOM 829 N N . SER A 1 110 ? 13.022 4.264 0.472 1.00 96.88 110 SER A N 1
ATOM 830 C CA . SER A 1 110 ? 12.297 3.281 1.316 1.00 96.88 110 SER A CA 1
ATOM 831 C C . SER A 1 110 ? 12.729 3.145 2.791 1.00 96.88 110 SER A C 1
ATOM 833 O O . SER A 1 110 ? 12.117 2.382 3.545 1.00 96.88 110 SER A O 1
ATOM 835 N N . LEU A 1 111 ? 13.784 3.838 3.224 1.00 97.25 111 LEU A N 1
ATOM 836 C CA . LEU A 1 111 ? 14.244 3.891 4.617 1.00 97.25 111 LEU A CA 1
ATOM 837 C C . LEU A 1 111 ? 13.880 5.203 5.336 1.00 97.25 111 LEU A C 1
ATOM 839 O O . LEU A 1 111 ? 14.110 5.311 6.543 1.00 97.25 111 LEU A O 1
ATOM 843 N N . SER A 1 112 ? 13.314 6.177 4.625 1.00 96.94 112 SER A N 1
ATOM 844 C CA . SER A 1 112 ? 12.977 7.513 5.113 1.00 96.94 112 SER A CA 1
ATOM 845 C C . SER A 1 112 ? 11.486 7.770 4.946 1.00 96.94 112 SER A C 1
ATOM 847 O O . SER A 1 112 ? 10.926 7.534 3.889 1.00 96.94 112 SER A O 1
ATOM 849 N N . PHE A 1 113 ? 10.827 8.271 5.992 1.00 97.12 113 PHE A N 1
ATOM 850 C CA . PHE A 1 113 ? 9.438 8.703 5.862 1.00 97.12 113 PHE A CA 1
ATOM 851 C C . PHE A 1 113 ? 9.398 10.137 5.338 1.00 97.12 113 PHE A C 1
ATOM 853 O O . PHE A 1 113 ? 9.678 11.074 6.095 1.00 97.12 113 PHE A O 1
ATOM 860 N N . ASP A 1 114 ? 9.048 10.304 4.066 1.00 96.50 114 ASP A N 1
ATOM 861 C CA . ASP A 1 114 ? 8.959 11.602 3.405 1.00 96.50 114 ASP A CA 1
ATOM 862 C C . ASP A 1 114 ? 7.766 11.673 2.427 1.00 96.50 114 ASP A C 1
ATOM 864 O O . ASP A 1 114 ? 6.749 11.010 2.624 1.00 96.50 114 ASP A O 1
ATOM 868 N N . SER A 1 115 ? 7.826 12.589 1.460 1.00 96.19 115 SER A N 1
ATOM 869 C CA . SER A 1 115 ? 6.776 12.830 0.467 1.00 96.19 115 SER A CA 1
ATOM 870 C C . SER A 1 115 ? 7.199 12.428 -0.952 1.00 96.19 115 SER A C 1
ATOM 872 O O . SER A 1 115 ? 6.754 13.066 -1.908 1.00 96.19 115 SER A O 1
ATOM 874 N N . HIS A 1 116 ? 8.134 11.486 -1.090 1.00 97.25 116 HIS A N 1
ATOM 875 C CA . HIS A 1 116 ? 8.630 11.013 -2.383 1.00 97.25 116 HIS A CA 1
ATOM 876 C C . HIS A 1 116 ? 7.641 10.059 -3.077 1.00 97.25 116 HIS A C 1
ATOM 878 O O . HIS A 1 116 ? 7.519 10.122 -4.301 1.00 97.25 116 HIS A O 1
ATOM 884 N N . TYR A 1 117 ? 6.901 9.255 -2.298 1.00 95.31 117 TYR A N 1
ATOM 885 C CA . TYR A 1 117 ? 5.760 8.444 -2.758 1.00 95.31 117 TYR A CA 1
ATOM 886 C C . TYR A 1 117 ? 4.640 9.287 -3.387 1.00 95.31 117 TYR A C 1
ATOM 888 O O . TYR A 1 117 ? 4.185 8.919 -4.498 1.00 95.31 117 TYR A O 1
#

Foldseek 3Di:
DDDDDDDDDDDPDDDPVCCVVQPDALPDDPVRLQVSLVVVVHHPVNSVVVVLVLLADKAFLLSCVCQLFPVPNPRDHNPVDDPVVSVVSCVQCVDNPDRPRMDRSQPPRRHDRDRSD

pLDDT: mean 94.42, std 5.73, range [68.19, 98.69]

Radius of gyration: 17.06 Å; chains: 1; bounding box: 32×32×49 Å